Protein AF-A0A380WAQ8-F1 (afdb_monomer)

Secondary structure (DSSP, 8-state):
-HHHHHHHHHHT----HHHHHHT--HHHHHHHHHTTPPTT--GGGBSTTSEEEEESS-GGGS--SSTTSHHHHHHHSGGGEEEEEHHHHHHHTT--SS---PPP--------

Solvent-accessible surface area (backbone atoms only — not comparable to full-atom values): 6995 Å² total; per-residue (Å²): 110,71,69,58,55,49,49,28,65,76,68,69,51,71,90,52,79,65,32,75,61,64,74,54,50,58,69,58,52,49,58,55,35,62,77,54,53,55,95,89,64,49,81,88,42,58,42,93,98,27,32,38,86,38,43,68,60,34,68,88,67,42,52,63,91,48,67,86,34,66,32,36,42,55,49,65,28,70,93,25,49,37,58,34,46,45,71,57,49,63,71,49,60,77,56,71,92,61,94,78,84,54,56,81,86,76,79,76,79,81,84,125

Sequence (112 aa):
MSGGVYKSLKEMKAGRSWEVLVGYNLSELMRHLEKLFLPGMTWDNYGRGGWHIDHKIPKVVFNYTSPEHEDFKRCWALSNLQPLWEQDNISKNAKLAKQFQPTLALEFQTTV

Nearest PDB structures (foldseek):
  7mpz-assembly1_A  TM=5.102E-01  e=7.434E-01  Geobacillus stearothermophilu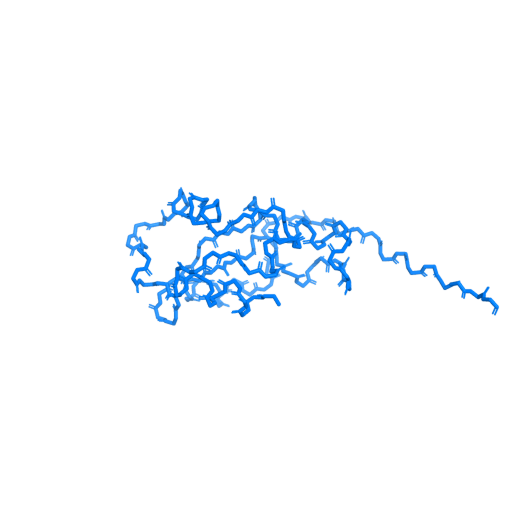s

Radius of gyration: 15.41 Å; Cα contacts (8 Å, |Δi|>4): 121; chains: 1; bounding box: 36×27×46 Å

Foldseek 3Di:
DQVQLLCCLLVVDWDDPVCVLQVHINVVLVVLQVVQDDPPDDSVQEDPQFKYKDFLQHLVQADDDDSVDPSNNVRPPSVRIYIDTPVVRVVCDNDHPDDDDYDDPPPDPPPD

Structure (mmCIF, N/CA/C/O backbone):
data_AF-A0A380WAQ8-F1
#
_entry.id   AF-A0A380WAQ8-F1
#
loop_
_atom_site.group_PDB
_atom_site.id
_atom_site.type_symbol
_atom_site.label_atom_id
_atom_site.label_alt_id
_atom_site.label_comp_id
_atom_site.labe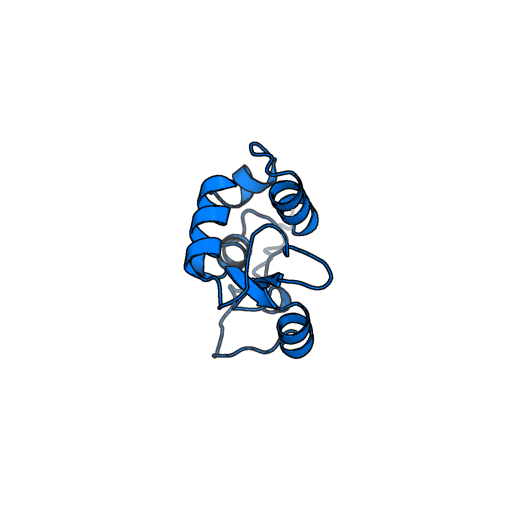l_asym_id
_atom_site.label_entity_id
_atom_site.label_seq_id
_atom_site.pdbx_PDB_ins_code
_atom_site.Cartn_x
_atom_site.Cartn_y
_atom_site.Cartn_z
_atom_site.occupancy
_atom_site.B_iso_or_equiv
_atom_site.auth_seq_id
_atom_site.auth_comp_id
_atom_site.auth_asym_id
_atom_site.auth_atom_id
_atom_site.pdbx_PDB_model_num
ATOM 1 N N . MET A 1 1 ? 8.437 -8.123 -2.041 1.00 75.56 1 MET A N 1
ATOM 2 C CA . MET A 1 1 ? 8.311 -6.688 -1.696 1.00 75.56 1 MET A CA 1
ATOM 3 C C . MET A 1 1 ? 7.326 -6.408 -0.557 1.00 75.56 1 MET A C 1
ATOM 5 O O . MET A 1 1 ? 7.762 -5.834 0.429 1.00 75.56 1 MET A O 1
ATOM 9 N N . SER A 1 2 ? 6.053 -6.834 -0.631 1.00 82.44 2 SER A N 1
ATOM 10 C CA . SER A 1 2 ? 5.019 -6.513 0.381 1.00 82.44 2 SER A CA 1
ATOM 11 C C . SER A 1 2 ? 5.447 -6.767 1.835 1.00 82.44 2 SER A C 1
ATOM 13 O O . SER A 1 2 ? 5.228 -5.913 2.684 1.00 82.44 2 SER A O 1
ATOM 15 N N . GLY A 1 3 ? 6.133 -7.882 2.119 1.00 86.75 3 GLY A N 1
ATOM 16 C CA . GLY A 1 3 ? 6.647 -8.170 3.467 1.00 86.75 3 GLY A CA 1
ATOM 17 C C . GLY A 1 3 ? 7.721 -7.190 3.964 1.00 86.75 3 GLY A C 1
ATOM 18 O O . GLY A 1 3 ? 7.778 -6.895 5.154 1.00 86.75 3 GLY A O 1
ATOM 19 N N . GLY A 1 4 ? 8.541 -6.641 3.061 1.00 86.94 4 GLY A N 1
ATOM 20 C CA . GLY A 1 4 ? 9.555 -5.636 3.393 1.00 86.94 4 GLY A CA 1
ATOM 21 C C . GLY A 1 4 ? 8.929 -4.295 3.774 1.00 86.94 4 GLY A C 1
ATOM 22 O O . GLY A 1 4 ? 9.271 -3.742 4.815 1.00 86.94 4 GLY A O 1
ATOM 23 N N . VAL A 1 5 ? 7.955 -3.831 2.982 1.00 87.56 5 VAL A N 1
ATOM 24 C CA . VAL A 1 5 ? 7.169 -2.619 3.281 1.00 87.56 5 VAL A CA 1
ATOM 25 C C . VAL A 1 5 ? 6.382 -2.802 4.581 1.00 87.56 5 VAL A C 1
ATOM 27 O O . VAL A 1 5 ? 6.412 -1.933 5.449 1.00 87.56 5 VAL A O 1
ATOM 30 N N . TYR A 1 6 ? 5.751 -3.968 4.765 1.00 90.38 6 TYR A N 1
ATOM 31 C CA . TYR A 1 6 ? 5.044 -4.303 6.000 1.00 90.38 6 TYR A CA 1
ATOM 32 C C . TYR A 1 6 ? 5.944 -4.187 7.230 1.00 90.38 6 TYR A C 1
ATOM 34 O O . TYR A 1 6 ? 5.585 -3.506 8.188 1.00 90.38 6 TYR A O 1
ATOM 42 N N . LYS A 1 7 ? 7.137 -4.789 7.185 1.00 89.44 7 LYS A N 1
ATOM 43 C CA . LYS A 1 7 ? 8.103 -4.720 8.284 1.00 89.44 7 LYS A CA 1
ATOM 44 C C . LYS A 1 7 ? 8.587 -3.292 8.539 1.00 89.44 7 LYS A C 1
ATOM 46 O O . LYS A 1 7 ? 8.678 -2.898 9.695 1.00 89.44 7 LYS A O 1
ATOM 51 N N . SER A 1 8 ? 8.865 -2.514 7.490 1.00 88.62 8 SER A N 1
ATOM 52 C CA . SER A 1 8 ? 9.257 -1.103 7.627 1.00 88.62 8 SER A CA 1
ATOM 53 C C . SER A 1 8 ? 8.205 -0.278 8.352 1.00 88.62 8 SER A C 1
ATOM 55 O O . SER A 1 8 ? 8.566 0.484 9.238 1.00 88.62 8 SER A O 1
ATOM 57 N N . LEU A 1 9 ? 6.926 -0.454 8.019 1.00 87.50 9 LEU A N 1
ATOM 58 C CA . LEU A 1 9 ? 5.836 0.269 8.675 1.00 87.50 9 LEU A CA 1
ATOM 59 C C . LEU A 1 9 ? 5.595 -0.228 10.099 1.00 87.50 9 LEU A C 1
ATOM 61 O O . LEU A 1 9 ? 5.389 0.581 10.995 1.00 87.50 9 LEU A O 1
ATOM 65 N N . LYS A 1 10 ? 5.684 -1.543 10.335 1.00 89.44 10 LYS A N 1
ATOM 66 C CA . LYS A 1 10 ? 5.482 -2.108 11.675 1.00 89.44 10 LYS A CA 1
ATOM 67 C C . LYS A 1 10 ? 6.595 -1.729 12.652 1.00 89.44 10 LYS A C 1
ATOM 69 O O . LYS A 1 10 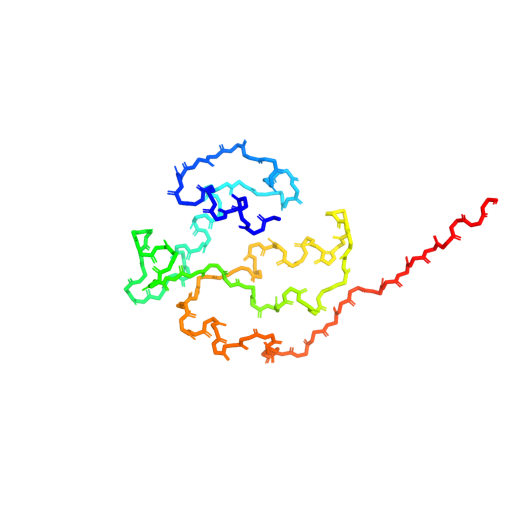? 6.324 -1.533 13.828 1.00 89.44 10 LYS A O 1
ATOM 74 N N . GLU A 1 11 ? 7.836 -1.644 12.175 1.00 90.06 11 GLU A N 1
ATOM 75 C CA . GLU A 1 11 ? 8.998 -1.257 12.987 1.00 90.06 11 GLU A CA 1
ATOM 76 C C . GLU A 1 11 ? 9.325 0.243 12.908 1.00 90.06 11 GLU A C 1
ATOM 78 O O . GLU A 1 11 ? 10.237 0.687 13.598 1.00 90.06 11 GLU A O 1
ATOM 83 N N . MET A 1 12 ? 8.644 1.001 12.041 1.00 84.94 12 MET A N 1
ATOM 84 C CA . MET A 1 12 ? 8.946 2.402 11.709 1.00 84.94 12 MET A CA 1
ATOM 85 C C . MET A 1 12 ? 10.423 2.645 11.330 1.00 84.94 12 MET A C 1
ATOM 87 O O . MET A 1 12 ? 11.036 3.634 11.727 1.00 84.94 12 MET A O 1
ATOM 91 N N . LYS A 1 13 ? 11.021 1.729 10.553 1.00 80.31 13 LYS A N 1
ATOM 92 C CA . LYS A 1 13 ? 12.441 1.793 10.146 1.00 80.31 13 LYS A CA 1
ATOM 93 C C . LYS A 1 13 ? 12.617 2.164 8.675 1.00 80.31 13 LYS A C 1
ATOM 95 O O . LYS A 1 13 ? 12.271 1.367 7.793 1.00 80.31 13 LYS A O 1
ATOM 100 N N . ALA A 1 14 ? 13.222 3.328 8.445 1.00 75.25 14 ALA A N 1
ATOM 101 C CA . ALA A 1 14 ? 13.648 3.820 7.133 1.00 75.25 14 ALA A CA 1
ATOM 102 C C . ALA A 1 14 ? 14.939 3.133 6.633 1.00 75.25 14 ALA A C 1
ATOM 104 O O . ALA A 1 14 ? 15.643 2.482 7.412 1.00 75.25 14 ALA A O 1
ATOM 105 N N . GLY A 1 15 ? 15.255 3.279 5.341 1.00 67.88 15 GLY A N 1
ATOM 106 C CA . GLY A 1 15 ? 16.536 2.856 4.758 1.00 67.88 15 GLY A CA 1
ATOM 107 C C . GLY A 1 15 ? 16.578 1.394 4.307 1.00 67.88 15 GLY A C 1
ATOM 108 O O . GLY A 1 15 ? 17.588 0.708 4.473 1.00 67.88 15 GLY A O 1
ATOM 109 N N . ARG A 1 16 ? 15.468 0.867 3.776 1.00 77.19 16 ARG A N 1
ATOM 110 C CA . ARG A 1 16 ? 15.395 -0.507 3.244 1.00 77.19 16 ARG A CA 1
ATOM 111 C C . ARG A 1 16 ? 15.578 -0.535 1.728 1.00 77.19 16 ARG A C 1
ATOM 113 O O . ARG A 1 16 ? 15.207 0.396 1.029 1.00 77.19 16 ARG A O 1
ATOM 120 N N . SER A 1 17 ? 16.031 -1.679 1.209 1.00 85.94 17 SER A N 1
ATOM 121 C CA . SER A 1 17 ? 16.253 -1.893 -0.230 1.00 85.94 17 SER A CA 1
ATOM 122 C C . SER A 1 17 ? 15.023 -1.657 -1.112 1.00 85.94 17 SER A C 1
ATOM 124 O O . SER A 1 17 ? 15.181 -1.379 -2.294 1.00 85.94 17 SER A O 1
ATOM 126 N N . TRP A 1 18 ? 13.803 -1.744 -0.569 1.00 91.69 18 TRP A N 1
ATOM 127 C CA . TRP A 1 18 ? 12.591 -1.500 -1.351 1.00 91.69 18 TRP A CA 1
ATOM 128 C C . TRP A 1 18 ? 12.419 -0.026 -1.735 1.00 91.69 18 TRP A C 1
ATOM 130 O O . TRP A 1 18 ? 11.861 0.230 -2.796 1.00 91.69 18 TRP A O 1
ATOM 140 N N . GLU A 1 19 ? 12.916 0.918 -0.927 1.00 93.38 19 GLU A N 1
ATOM 141 C CA . GLU A 1 19 ? 12.804 2.364 -1.189 1.00 93.38 19 GLU A CA 1
ATOM 142 C C . GLU A 1 19 ? 13.488 2.721 -2.518 1.00 93.38 19 GLU A C 1
ATOM 144 O O . GLU A 1 19 ? 12.944 3.463 -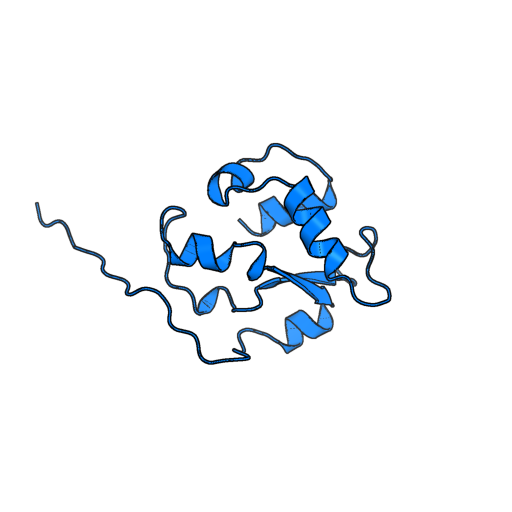3.333 1.00 93.38 19 GLU A O 1
ATOM 149 N N . VAL A 1 20 ? 14.631 2.078 -2.790 1.00 92.06 20 VAL A N 1
ATOM 150 C CA . VAL A 1 20 ? 15.381 2.209 -4.050 1.00 92.06 20 VAL A CA 1
ATOM 151 C C . VAL A 1 20 ? 14.566 1.728 -5.254 1.00 92.06 20 VAL A C 1
ATOM 153 O O . VAL A 1 20 ? 14.658 2.314 -6.327 1.00 92.06 20 VAL A O 1
ATOM 156 N N . LEU A 1 21 ? 13.745 0.686 -5.090 1.00 92.62 21 LEU A N 1
ATOM 157 C CA . LEU A 1 21 ? 12.973 0.102 -6.193 1.00 92.62 21 LEU A CA 1
ATOM 158 C C . LEU A 1 21 ? 11.783 0.970 -6.611 1.00 92.62 21 LEU A C 1
ATOM 160 O O . LEU A 1 21 ? 11.369 0.928 -7.766 1.00 92.62 21 LEU A O 1
ATOM 164 N N . VAL A 1 22 ? 11.199 1.712 -5.669 1.00 93.25 22 VAL A N 1
ATOM 165 C CA . VAL A 1 22 ? 9.941 2.449 -5.884 1.00 93.25 22 VAL A CA 1
ATOM 166 C C . VAL A 1 22 ? 10.129 3.964 -5.958 1.00 93.25 22 VAL A C 1
ATOM 168 O O . VAL A 1 22 ? 9.220 4.666 -6.395 1.00 93.25 22 VAL A O 1
ATOM 171 N N . GLY A 1 23 ? 11.304 4.471 -5.572 1.00 93.69 23 GLY A N 1
ATOM 172 C CA . GLY A 1 23 ? 11.661 5.884 -5.702 1.00 93.69 23 GLY A CA 1
ATOM 173 C C . GLY A 1 23 ? 11.028 6.804 -4.657 1.00 93.69 23 GLY A C 1
ATOM 174 O O . GLY A 1 23 ? 10.984 8.011 -4.872 1.00 93.69 23 GLY A O 1
ATOM 175 N N . TYR A 1 24 ? 10.541 6.253 -3.543 1.00 95.62 24 TYR A N 1
ATOM 176 C CA . TYR A 1 24 ? 10.076 7.008 -2.379 1.00 95.62 24 TYR A CA 1
ATOM 177 C C . TYR A 1 24 ? 10.515 6.314 -1.085 1.00 95.62 24 TYR A C 1
ATOM 179 O O . TYR A 1 24 ? 10.749 5.102 -1.057 1.00 95.62 24 TYR A O 1
ATOM 187 N N . ASN A 1 25 ? 10.622 7.079 -0.003 1.00 95.25 25 ASN A N 1
ATOM 188 C CA . ASN A 1 25 ? 11.036 6.580 1.309 1.00 95.25 25 ASN A 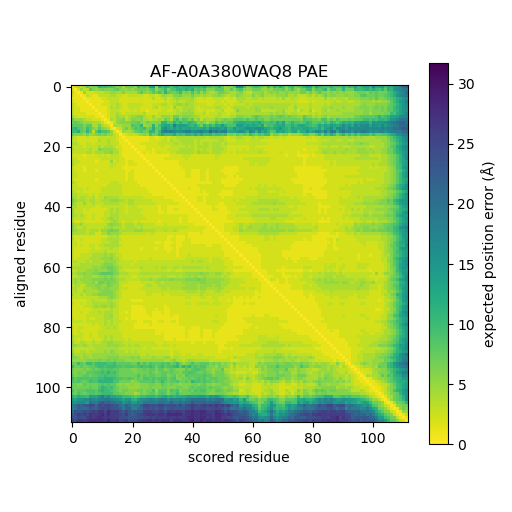CA 1
ATOM 189 C C . ASN A 1 25 ? 9.845 6.250 2.227 1.00 95.25 25 ASN A C 1
ATOM 191 O O . ASN A 1 25 ? 8.684 6.548 1.930 1.00 95.25 25 ASN A O 1
ATOM 195 N N . LEU A 1 26 ? 10.135 5.636 3.379 1.00 94.56 26 LEU A N 1
ATOM 196 C CA . LEU A 1 26 ? 9.119 5.293 4.375 1.00 94.56 26 LEU A CA 1
ATOM 197 C C . LEU A 1 26 ? 8.263 6.495 4.814 1.00 94.56 26 LEU A C 1
ATOM 199 O O . LEU A 1 26 ? 7.045 6.370 4.902 1.00 94.56 26 LEU A O 1
ATOM 203 N N . SER A 1 27 ? 8.871 7.655 5.061 1.00 95.81 27 SER A N 1
ATOM 204 C CA . SER A 1 27 ? 8.162 8.849 5.541 1.00 95.81 27 SER A CA 1
ATOM 205 C C . SER A 1 27 ? 7.174 9.393 4.506 1.00 95.81 27 SER A C 1
ATOM 207 O O . SER A 1 27 ? 6.084 9.841 4.860 1.00 95.81 27 SER A O 1
ATOM 209 N N . GLU A 1 28 ? 7.527 9.342 3.221 1.00 97.44 28 GLU A N 1
ATOM 210 C CA . GLU A 1 28 ? 6.636 9.723 2.119 1.00 97.44 28 GLU A CA 1
ATOM 211 C C . GLU A 1 28 ? 5.447 8.769 2.005 1.00 97.44 28 GLU A C 1
ATOM 213 O O . GLU A 1 28 ? 4.308 9.224 1.876 1.00 97.44 28 GLU A O 1
ATOM 218 N N . LEU A 1 29 ? 5.693 7.460 2.133 1.00 97.19 29 LEU A N 1
ATOM 219 C CA . LEU A 1 29 ? 4.639 6.448 2.168 1.00 97.19 29 LEU A CA 1
ATOM 220 C C . LEU A 1 29 ? 3.691 6.658 3.351 1.00 97.19 29 LEU A C 1
ATOM 222 O O . LEU A 1 29 ? 2.476 6.647 3.166 1.00 97.19 29 LEU A O 1
ATOM 226 N N . MET A 1 30 ? 4.233 6.869 4.552 1.00 97.25 30 MET A N 1
ATOM 227 C CA . MET A 1 30 ? 3.435 7.102 5.756 1.00 97.25 30 MET A CA 1
ATOM 228 C C . MET A 1 30 ? 2.548 8.335 5.596 1.00 97.25 30 MET A C 1
ATOM 230 O O . MET A 1 30 ? 1.332 8.239 5.740 1.00 97.25 30 MET A O 1
ATOM 234 N N . ARG A 1 31 ? 3.132 9.464 5.178 1.00 98.31 31 ARG A N 1
ATOM 235 C CA . ARG A 1 31 ? 2.394 10.709 4.930 1.00 98.31 31 ARG A CA 1
ATOM 236 C C . ARG A 1 31 ? 1.304 10.535 3.874 1.00 98.31 31 ARG A C 1
ATOM 238 O O . ARG A 1 31 ? 0.247 11.153 3.970 1.00 98.31 31 ARG A O 1
ATOM 245 N N . HIS A 1 32 ? 1.566 9.756 2.827 1.00 98.31 32 HIS A N 1
ATOM 246 C CA . HIS A 1 32 ? 0.576 9.467 1.792 1.00 98.31 32 HIS A CA 1
ATOM 247 C C . HIS A 1 32 ? -0.594 8.639 2.338 1.00 98.31 32 HIS A C 1
ATOM 249 O O . HIS A 1 32 ? -1.745 8.985 2.087 1.00 98.31 32 HIS A O 1
ATOM 255 N N . LEU A 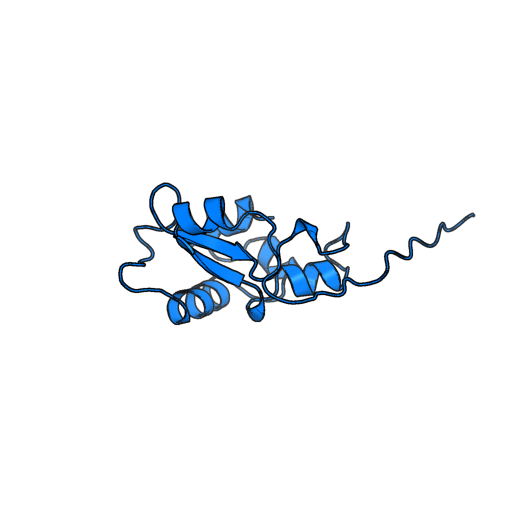1 33 ? -0.314 7.582 3.105 1.00 98.31 33 LEU A N 1
ATOM 256 C CA . LEU A 1 33 ? -1.343 6.707 3.674 1.00 98.31 33 LEU A CA 1
ATOM 257 C C . LEU A 1 33 ? -2.180 7.416 4.744 1.00 98.31 33 LEU A C 1
ATOM 259 O O . LEU A 1 33 ? -3.401 7.302 4.709 1.00 98.31 33 LEU A O 1
ATOM 263 N N . GLU A 1 34 ? -1.553 8.197 5.628 1.00 97.81 34 GLU A N 1
ATOM 264 C CA . GLU A 1 34 ? -2.244 8.987 6.660 1.00 97.81 34 GLU A CA 1
ATOM 265 C C . GLU A 1 34 ? -3.289 9.930 6.064 1.00 97.81 34 GLU A C 1
ATOM 267 O O . GLU A 1 34 ? -4.395 10.046 6.583 1.00 97.81 34 GLU A O 1
ATOM 272 N N . LYS A 1 35 ? -2.973 10.572 4.931 1.00 98.25 35 LYS A N 1
ATOM 273 C CA . LYS A 1 35 ? -3.916 11.449 4.216 1.00 98.25 35 LYS A CA 1
ATOM 274 C C . LYS A 1 35 ? -5.156 10.719 3.698 1.00 98.25 35 LYS A C 1
ATOM 276 O O . LYS A 1 35 ? -6.134 11.371 3.348 1.00 98.25 35 LYS A O 1
ATOM 281 N N . LEU A 1 36 ? -5.092 9.395 3.592 1.00 98.31 36 LEU A N 1
ATOM 282 C CA . LEU A 1 36 ? -6.164 8.536 3.098 1.00 98.31 36 LEU A CA 1
ATOM 283 C C . LEU A 1 36 ? -6.842 7.741 4.223 1.00 98.31 36 LEU A C 1
ATOM 285 O O . LEU A 1 36 ? -7.705 6.916 3.927 1.00 98.31 36 LEU A O 1
ATOM 289 N N . PHE A 1 37 ? -6.460 7.946 5.489 1.00 98.38 37 PHE A N 1
ATOM 290 C CA . PHE A 1 37 ? -7.066 7.237 6.612 1.00 98.38 37 PHE A CA 1
ATOM 291 C C . PHE A 1 37 ? -8.565 7.513 6.707 1.00 98.38 37 PHE A C 1
ATOM 293 O O . PHE A 1 37 ? -9.033 8.651 6.659 1.00 98.38 37 PHE A O 1
ATOM 300 N N . LEU A 1 38 ? -9.316 6.427 6.866 1.00 97.44 38 LEU A N 1
ATOM 301 C CA . LEU A 1 38 ? -10.731 6.462 7.200 1.00 97.44 38 LEU A CA 1
ATOM 302 C C . LEU A 1 38 ? -10.905 6.636 8.716 1.00 97.44 38 LEU A C 1
ATOM 304 O O . LEU A 1 38 ? -9.974 6.350 9.478 1.00 97.44 38 LEU A O 1
ATOM 308 N N . PRO A 1 39 ? -12.092 7.067 9.185 1.00 97.88 39 PRO A N 1
ATOM 309 C CA . PRO A 1 39 ? -12.369 7.171 10.612 1.00 97.88 39 PRO A CA 1
ATOM 310 C C . PRO A 1 39 ? -11.999 5.885 11.365 1.00 97.88 39 PRO A C 1
ATOM 312 O O . PRO A 1 39 ? -12.424 4.793 10.993 1.00 97.88 39 PRO A O 1
ATOM 315 N N . GLY A 1 40 ? -11.190 6.028 12.416 1.00 97.19 40 GLY A N 1
ATOM 316 C CA . GLY A 1 40 ? -10.715 4.920 13.249 1.00 97.19 40 GLY A CA 1
ATOM 317 C C . GLY A 1 40 ? -9.389 4.286 12.814 1.00 97.19 40 GLY A C 1
ATOM 318 O O . GLY A 1 40 ? -8.831 3.506 13.584 1.00 97.19 40 GLY A O 1
ATOM 319 N N . MET A 1 41 ? -8.845 4.607 11.636 1.00 98.25 41 MET A N 1
ATOM 320 C CA . MET A 1 41 ? -7.509 4.141 11.242 1.00 98.25 41 MET A CA 1
ATOM 321 C C . MET A 1 41 ? -6.422 4.914 11.992 1.00 98.25 41 MET A C 1
ATOM 323 O O . MET A 1 41 ? -6.417 6.145 12.014 1.00 98.25 41 MET A O 1
ATOM 327 N N . THR A 1 42 ? -5.480 4.186 12.584 1.00 97.69 42 THR A N 1
ATOM 328 C CA . THR A 1 42 ? -4.286 4.730 13.240 1.00 97.69 42 THR A CA 1
ATOM 329 C C . THR A 1 42 ? -3.089 3.835 12.935 1.00 97.69 42 THR A C 1
ATOM 331 O O . THR A 1 42 ? -3.235 2.692 12.514 1.00 97.69 42 THR A O 1
ATOM 334 N N . TRP A 1 43 ? -1.865 4.299 13.164 1.00 96.94 43 TRP A N 1
ATOM 335 C CA . TRP A 1 43 ? -0.702 3.419 12.995 1.00 96.94 43 TRP A CA 1
ATOM 336 C C . TRP A 1 43 ? -0.686 2.233 13.966 1.00 96.94 43 TRP A C 1
ATOM 338 O O . TRP A 1 43 ? -0.146 1.178 13.630 1.00 96.94 43 TRP A O 1
ATOM 348 N N . ASP A 1 44 ? -1.332 2.367 15.126 1.00 96.75 44 ASP A N 1
ATOM 349 C CA . ASP A 1 44 ? -1.401 1.311 16.141 1.00 96.75 44 ASP A CA 1
ATOM 350 C C . ASP A 1 44 ? -2.201 0.098 15.659 1.00 96.75 44 ASP A C 1
ATOM 352 O O . ASP A 1 44 ? -1.856 -1.044 15.973 1.00 96.75 44 ASP A O 1
ATOM 356 N N . ASN A 1 45 ? -3.231 0.331 14.836 1.00 96.94 45 ASN A N 1
ATOM 357 C CA . ASN A 1 45 ? -4.040 -0.723 14.227 1.00 96.94 45 ASN A CA 1
ATOM 358 C C . ASN A 1 45 ? -3.607 -1.066 12.791 1.00 96.94 45 ASN A C 1
ATOM 360 O O . ASN A 1 45 ? -4.393 -1.585 12.004 1.00 96.94 45 ASN A O 1
ATOM 364 N N . TYR A 1 46 ? -2.332 -0.852 12.453 1.00 96.81 46 TYR A N 1
ATOM 365 C CA . TYR A 1 46 ? -1.745 -1.395 11.230 1.00 96.81 46 TYR A CA 1
ATOM 366 C C . TYR A 1 46 ? -1.419 -2.897 11.363 1.00 96.81 46 TYR A C 1
ATOM 368 O O . TYR A 1 46 ? -0.636 -3.322 12.232 1.00 96.81 46 TYR A O 1
ATOM 376 N N . GLY A 1 47 ? -1.963 -3.698 10.442 1.00 93.75 47 GLY A N 1
ATOM 377 C CA . GLY A 1 47 ? -1.776 -5.149 10.364 1.00 93.75 47 GLY A CA 1
ATOM 378 C C . GLY A 1 47 ? -3.034 -5.943 10.726 1.00 93.75 47 GLY A C 1
ATOM 379 O O . GLY A 1 47 ? -4.151 -5.443 10.621 1.00 93.75 47 GLY A O 1
ATOM 380 N N . ARG A 1 48 ? -2.833 -7.200 11.146 1.00 93.50 48 ARG A N 1
ATOM 381 C CA . ARG A 1 48 ? -3.908 -8.155 11.471 1.00 93.50 48 ARG A CA 1
ATOM 382 C C . ARG A 1 48 ? -4.950 -7.530 12.406 1.00 93.50 48 ARG A C 1
ATOM 384 O O . ARG A 1 48 ? -4.589 -7.018 13.463 1.00 93.50 48 ARG A O 1
ATOM 391 N N . GLY A 1 49 ? -6.226 -7.654 12.055 1.00 94.50 49 GLY A N 1
ATOM 392 C CA . GLY A 1 49 ? -7.356 -7.128 12.819 1.00 94.50 49 GLY A CA 1
ATOM 393 C C . GLY A 1 49 ? -7.592 -5.623 12.663 1.00 94.50 49 GLY A C 1
ATOM 394 O O . GLY A 1 49 ? -8.508 -5.102 13.291 1.00 94.50 49 GLY A O 1
ATOM 395 N N . GLY A 1 50 ? -6.794 -4.924 11.854 1.00 97.25 50 GLY A N 1
ATOM 396 C CA . GLY A 1 50 ? -6.946 -3.498 11.589 1.00 97.25 50 GLY A CA 1
ATOM 397 C C . GLY A 1 50 ? -6.892 -3.195 10.096 1.00 97.25 50 GLY A C 1
ATOM 398 O O . GLY A 1 50 ? -7.608 -3.825 9.315 1.00 97.25 50 GLY A O 1
ATOM 399 N N . TRP A 1 51 ? -6.104 -2.207 9.676 1.00 97.88 51 TRP A N 1
ATOM 400 C CA . TRP A 1 51 ? -5.979 -1.854 8.257 1.00 97.88 51 TRP A CA 1
ATOM 401 C C . TRP A 1 51 ? -4.670 -2.359 7.647 1.00 97.88 51 TRP A C 1
ATOM 403 O O . TRP A 1 51 ? -3.641 -2.510 8.311 1.00 97.88 51 TRP A O 1
ATOM 413 N N . HIS A 1 52 ? -4.721 -2.610 6.343 1.00 96.75 52 HIS A N 1
ATOM 414 C CA . HIS A 1 52 ? -3.620 -3.063 5.505 1.00 96.75 52 HIS A CA 1
ATOM 415 C C . HIS A 1 52 ? -3.360 -2.068 4.370 1.00 96.75 52 HIS A C 1
ATOM 417 O O . HIS A 1 52 ? -4.231 -1.282 3.999 1.00 96.75 52 HIS A O 1
ATOM 423 N N . ILE A 1 53 ? -2.165 -2.136 3.777 1.00 96.69 53 ILE A N 1
ATOM 424 C CA . ILE A 1 53 ? -1.927 -1.479 2.490 1.00 96.69 53 ILE A CA 1
ATOM 425 C C . ILE A 1 53 ? -2.597 -2.300 1.393 1.00 96.69 53 ILE A C 1
ATOM 427 O O . ILE A 1 53 ? -2.255 -3.463 1.167 1.00 96.69 53 ILE A O 1
ATOM 431 N N . ASP A 1 54 ? -3.494 -1.651 0.673 1.00 96.44 54 ASP A N 1
ATOM 432 C CA . ASP A 1 54 ? -4.165 -2.154 -0.511 1.00 96.44 54 ASP A CA 1
ATOM 433 C C . ASP A 1 54 ? -3.604 -1.486 -1.775 1.00 96.44 54 ASP A C 1
ATOM 435 O O . ASP A 1 54 ? -3.131 -0.346 -1.757 1.00 96.44 54 ASP A O 1
ATOM 439 N N . HIS A 1 55 ? -3.667 -2.221 -2.885 1.00 95.94 55 HIS A N 1
ATOM 440 C CA . HIS A 1 55 ? -3.389 -1.689 -4.214 1.00 95.94 55 HIS A CA 1
ATOM 441 C C . HIS A 1 55 ? -4.729 -1.391 -4.889 1.00 95.94 55 HIS A C 1
ATOM 443 O O . HIS A 1 55 ? -5.479 -2.318 -5.205 1.00 95.94 55 HIS A O 1
ATOM 449 N N . LYS A 1 56 ? -5.042 -0.111 -5.128 1.00 96.06 56 LYS A N 1
ATOM 450 C CA . LYS A 1 56 ? -6.290 0.346 -5.771 1.00 96.06 56 LYS A CA 1
ATOM 451 C C . LYS A 1 56 ? -6.578 -0.459 -7.028 1.00 96.06 56 LYS A C 1
ATOM 453 O O . LYS A 1 56 ? -7.648 -1.054 -7.142 1.00 96.06 56 LYS A O 1
ATOM 458 N N . ILE A 1 57 ? -5.586 -0.529 -7.908 1.00 96.06 57 ILE A N 1
ATOM 459 C CA . ILE A 1 57 ? -5.513 -1.463 -9.020 1.00 96.06 57 ILE A CA 1
ATOM 460 C C . ILE A 1 57 ? -4.776 -2.708 -8.502 1.00 96.06 57 ILE A C 1
ATOM 462 O O . ILE A 1 57 ? -3.632 -2.581 -8.057 1.00 96.06 57 ILE A O 1
ATOM 466 N N . PRO A 1 58 ? -5.398 -3.899 -8.514 1.00 95.06 58 PRO A N 1
ATOM 467 C CA . PRO A 1 58 ? -4.801 -5.107 -7.957 1.00 95.06 58 PRO A CA 1
ATOM 468 C C . PRO A 1 58 ? -3.485 -5.485 -8.636 1.00 95.06 58 PRO A C 1
ATOM 470 O O . PRO A 1 58 ? -3.373 -5.455 -9.856 1.00 95.06 58 PRO A O 1
ATOM 473 N N . LYS A 1 59 ? -2.507 -5.952 -7.855 1.00 93.94 59 LYS A N 1
ATOM 474 C CA . LYS A 1 59 ? -1.197 -6.384 -8.378 1.00 93.94 59 LYS A CA 1
ATOM 475 C C . LYS A 1 59 ? -1.300 -7.383 -9.534 1.00 93.94 59 LYS A C 1
ATOM 477 O O . LYS A 1 59 ? -0.505 -7.324 -10.458 1.00 93.94 59 LYS A O 1
ATOM 482 N N . VAL A 1 60 ? -2.274 -8.292 -9.463 1.00 92.50 60 VAL A N 1
ATOM 483 C CA . VAL A 1 60 ? -2.458 -9.387 -10.428 1.00 92.50 60 VAL A CA 1
ATOM 484 C C . VAL A 1 60 ? -2.860 -8.926 -11.829 1.00 92.50 60 VAL A C 1
ATOM 486 O O . VAL A 1 60 ? -2.804 -9.730 -12.750 1.00 92.50 60 VAL A O 1
ATOM 489 N N . VAL A 1 61 ? -3.280 -7.668 -12.001 1.00 93.62 61 VAL A N 1
ATOM 490 C CA . VAL A 1 61 ? -3.633 -7.131 -13.325 1.00 93.62 61 VAL A CA 1
ATOM 491 C C . VAL A 1 61 ? -2.473 -6.408 -14.006 1.00 93.62 61 VAL A C 1
ATOM 493 O O . VAL A 1 61 ? -2.591 -6.053 -15.174 1.00 93.62 61 VAL A O 1
ATOM 496 N N . PHE A 1 62 ? -1.380 -6.160 -13.283 1.00 94.19 62 PHE A N 1
ATOM 497 C CA . PHE A 1 62 ? -0.161 -5.580 -13.833 1.00 94.19 62 PHE A CA 1
ATOM 498 C C . PHE A 1 62 ? 0.743 -6.672 -14.386 1.00 94.19 62 PHE A C 1
ATOM 500 O O . PHE A 1 62 ? 0.755 -7.802 -13.897 1.00 94.19 62 PHE A O 1
ATOM 507 N N . ASN A 1 63 ? 1.548 -6.302 -15.370 1.00 93.56 63 ASN A N 1
ATOM 508 C CA . ASN A 1 63 ? 2.397 -7.221 -16.093 1.00 93.56 63 ASN A CA 1
ATOM 509 C C . ASN A 1 63 ?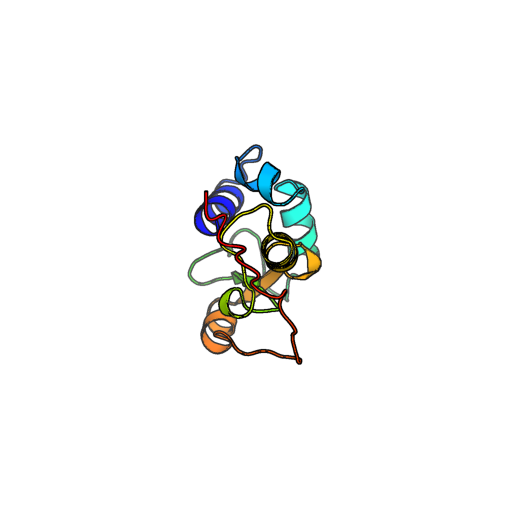 3.875 -6.880 -15.894 1.00 93.56 63 ASN A C 1
ATOM 511 O O . ASN A 1 63 ? 4.450 -6.042 -16.591 1.00 93.56 63 ASN A O 1
ATOM 515 N N . TYR A 1 64 ? 4.498 -7.512 -14.903 1.00 92.69 64 TYR A N 1
ATOM 516 C CA . TYR A 1 64 ? 5.913 -7.314 -14.627 1.00 92.69 64 TYR A CA 1
ATOM 517 C C . TYR A 1 64 ? 6.562 -8.540 -13.984 1.00 92.69 64 TYR A C 1
ATOM 519 O O . TYR A 1 64 ? 5.953 -9.243 -13.178 1.00 92.69 64 TYR A O 1
ATOM 527 N N . THR A 1 65 ? 7.843 -8.731 -14.285 1.00 90.88 65 THR A N 1
ATOM 528 C CA . THR A 1 65 ? 8.717 -9.733 -13.654 1.00 90.88 65 THR A CA 1
ATOM 529 C C . THR A 1 65 ? 9.928 -9.090 -12.977 1.00 90.88 65 THR A C 1
ATOM 531 O O . THR A 1 65 ? 10.515 -9.705 -12.089 1.00 90.88 65 THR A O 1
ATOM 534 N N . SER A 1 66 ? 10.242 -7.830 -13.312 1.00 89.19 66 SER A N 1
ATOM 535 C CA . SER A 1 66 ? 11.381 -7.081 -12.774 1.00 89.19 66 SER A CA 1
ATOM 536 C C . SER A 1 66 ? 10.988 -5.687 -12.248 1.00 89.19 66 SER A C 1
ATOM 538 O O . SER A 1 66 ? 10.042 -5.091 -12.776 1.00 89.19 66 SER A O 1
ATOM 540 N N . PRO A 1 67 ? 11.687 -5.134 -11.232 1.00 89.56 67 PRO A N 1
ATOM 541 C CA . PRO A 1 67 ? 11.451 -3.779 -10.714 1.00 89.56 67 PRO A CA 1
ATOM 542 C C . PRO A 1 67 ? 11.596 -2.642 -11.734 1.00 89.56 67 PRO A C 1
ATOM 544 O O . PRO A 1 67 ? 11.048 -1.554 -11.558 1.00 89.56 67 PRO A O 1
ATOM 547 N N . GLU A 1 68 ? 12.332 -2.881 -12.813 1.00 89.69 68 GLU A N 1
ATOM 548 C CA . GLU A 1 68 ? 12.601 -1.905 -13.865 1.00 89.69 68 GLU A CA 1
ATOM 549 C C . GLU A 1 68 ? 11.381 -1.690 -14.770 1.00 89.69 68 GLU A C 1
ATOM 551 O O . GLU A 1 68 ? 11.273 -0.636 -15.402 1.00 89.69 68 GLU A O 1
ATOM 556 N N . HIS A 1 69 ? 10.449 -2.653 -14.801 1.00 93.00 69 HIS A N 1
ATOM 557 C CA . HIS A 1 69 ? 9.259 -2.606 -15.645 1.00 93.00 69 HIS A CA 1
ATOM 558 C C . HIS A 1 69 ? 8.330 -1.458 -15.231 1.00 93.00 69 HIS A C 1
ATOM 560 O O . HIS A 1 69 ? 8.117 -1.182 -14.048 1.00 93.00 69 HIS A O 1
ATOM 566 N N . GLU A 1 70 ? 7.709 -0.810 -16.213 1.00 93.00 70 GLU A N 1
ATOM 567 C CA . GLU A 1 70 ? 6.790 0.301 -15.961 1.00 93.00 70 GLU A CA 1
ATOM 568 C C . GLU A 1 70 ? 5.585 -0.133 -15.116 1.00 93.00 70 GLU A C 1
ATOM 570 O O . GLU A 1 70 ? 5.221 0.543 -14.154 1.00 93.00 70 GLU A O 1
ATOM 575 N N . ASP A 1 71 ? 5.014 -1.302 -15.402 1.00 95.06 71 ASP A N 1
ATOM 576 C CA . ASP A 1 71 ? 3.893 -1.850 -14.642 1.00 95.06 71 ASP A CA 1
ATOM 577 C C . ASP A 1 71 ? 4.242 -2.149 -13.180 1.00 95.06 71 ASP A C 1
ATOM 579 O O . ASP A 1 71 ? 3.382 -2.004 -12.312 1.00 95.06 71 ASP A O 1
ATOM 583 N N . PHE A 1 72 ? 5.502 -2.471 -12.866 1.00 95.56 72 PHE A N 1
ATOM 584 C CA . PHE A 1 72 ? 5.952 -2.561 -11.477 1.00 95.56 72 PHE A CA 1
ATOM 585 C C . PHE A 1 72 ? 5.889 -1.188 -10.804 1.00 95.56 72 PHE A C 1
ATOM 587 O O . PHE A 1 72 ? 5.301 -1.048 -9.730 1.00 95.56 72 PHE A O 1
ATOM 594 N N . LYS A 1 73 ? 6.438 -0.157 -11.454 1.00 95.00 73 LYS A N 1
ATOM 595 C CA . LYS A 1 73 ? 6.444 1.215 -10.925 1.00 95.00 73 LYS A CA 1
ATOM 596 C C . LYS A 1 73 ? 5.023 1.745 -10.745 1.00 95.00 73 LYS A C 1
ATOM 598 O O . LYS A 1 73 ? 4.722 2.321 -9.707 1.00 95.00 73 LYS A O 1
ATOM 603 N N . ARG A 1 74 ? 4.122 1.493 -11.701 1.00 96.50 74 ARG A N 1
ATOM 604 C CA . ARG A 1 74 ? 2.695 1.860 -11.618 1.00 96.50 74 ARG A CA 1
ATOM 605 C C . ARG A 1 74 ? 1.978 1.109 -10.498 1.00 96.50 74 ARG A C 1
ATOM 607 O O . ARG A 1 74 ? 1.217 1.716 -9.748 1.00 96.50 74 ARG A O 1
ATOM 614 N N . CYS A 1 75 ? 2.239 -0.191 -10.368 1.00 96.81 75 CYS A N 1
ATOM 615 C CA . CYS A 1 75 ? 1.669 -1.027 -9.319 1.00 96.81 75 CYS A CA 1
ATOM 616 C C . CYS A 1 75 ? 2.035 -0.501 -7.925 1.00 96.81 75 CYS A C 1
ATOM 618 O O . CYS A 1 75 ? 1.171 -0.434 -7.053 1.00 96.81 75 CYS A O 1
ATOM 620 N N . TRP A 1 76 ? 3.291 -0.102 -7.730 1.00 97.19 76 TRP A N 1
ATOM 621 C CA . TRP A 1 76 ? 3.826 0.325 -6.436 1.00 97.19 76 TRP A CA 1
ATOM 622 C C . TRP A 1 76 ? 3.860 1.838 -6.225 1.00 97.19 76 TRP A C 1
ATOM 624 O O . TRP A 1 76 ? 4.288 2.290 -5.170 1.00 97.19 76 TRP A O 1
ATOM 634 N N . ALA A 1 77 ? 3.382 2.630 -7.182 1.00 97.50 77 ALA A N 1
ATOM 635 C CA . ALA A 1 77 ? 3.288 4.074 -7.033 1.00 97.50 77 ALA A CA 1
ATOM 636 C C . ALA A 1 77 ? 2.367 4.444 -5.864 1.00 97.50 77 ALA A C 1
ATOM 638 O O . ALA A 1 77 ? 1.301 3.849 -5.693 1.00 97.50 77 ALA A O 1
ATOM 639 N N . LEU A 1 78 ? 2.718 5.504 -5.125 1.00 98.19 78 LEU A N 1
ATOM 640 C CA . LEU A 1 78 ? 1.886 6.028 -4.035 1.00 98.19 78 LEU A CA 1
ATOM 641 C C . LEU A 1 78 ? 0.435 6.253 -4.487 1.00 98.19 78 LEU A C 1
ATOM 643 O O . LEU A 1 78 ? -0.499 5.866 -3.796 1.00 98.19 78 LEU A O 1
ATOM 647 N N . SER A 1 79 ? 0.218 6.772 -5.697 1.00 97.31 79 SER A N 1
ATOM 648 C CA . SER A 1 79 ? -1.126 6.983 -6.254 1.00 97.31 79 SER A CA 1
ATOM 649 C C . SER A 1 79 ? -1.987 5.712 -6.313 1.00 97.31 79 SER A C 1
ATOM 651 O O . SER A 1 79 ? -3.211 5.817 -6.163 1.00 97.31 79 SER A O 1
ATOM 653 N N . ASN A 1 80 ? -1.370 4.535 -6.471 1.00 97.81 80 ASN A N 1
ATOM 654 C CA . ASN A 1 80 ? -2.028 3.231 -6.487 1.00 97.81 80 ASN A CA 1
ATOM 655 C C . ASN A 1 80 ? -2.128 2.575 -5.099 1.00 97.81 80 ASN A C 1
ATOM 657 O O . ASN A 1 80 ? -2.872 1.611 -4.945 1.00 97.81 80 ASN A O 1
ATOM 661 N N . LEU A 1 81 ? -1.434 3.085 -4.081 1.00 97.88 81 LEU A N 1
ATOM 662 C CA . LEU A 1 81 ? -1.506 2.564 -2.717 1.00 97.88 81 LEU A CA 1
ATOM 663 C C . LEU A 1 81 ? -2.559 3.310 -1.891 1.00 97.88 81 LEU A C 1
ATOM 665 O O . LEU A 1 81 ? -2.736 4.528 -2.014 1.00 97.88 81 LEU A O 1
ATOM 669 N N . GLN A 1 82 ? -3.261 2.570 -1.034 1.00 97.75 82 GLN A N 1
ATOM 670 C CA . GLN A 1 82 ? -4.207 3.121 -0.067 1.00 97.75 82 GLN A CA 1
ATOM 671 C C . GLN A 1 82 ? -4.278 2.272 1.208 1.00 97.75 82 GLN A C 1
ATOM 673 O O . GLN A 1 82 ? -3.993 1.075 1.157 1.00 97.75 82 GLN A O 1
ATOM 678 N N . PRO A 1 83 ? -4.673 2.858 2.345 1.00 98.00 83 PRO A N 1
ATOM 679 C CA . PRO A 1 83 ? -5.097 2.092 3.503 1.00 98.00 83 PRO A CA 1
ATOM 680 C C . PRO A 1 83 ? -6.485 1.492 3.233 1.00 98.00 83 PRO A C 1
ATOM 682 O O . PRO A 1 83 ? -7.352 2.133 2.639 1.00 98.00 83 PRO A O 1
ATOM 685 N N . LEU A 1 84 ? -6.700 0.254 3.660 1.00 97.62 84 LEU A N 1
ATOM 686 C CA . LEU A 1 84 ? -8.000 -0.405 3.587 1.00 97.62 84 LEU A CA 1
ATOM 687 C C . LEU A 1 84 ? -8.156 -1.342 4.781 1.00 97.62 84 LEU A C 1
ATOM 689 O O . LEU A 1 84 ? -7.198 -2.021 5.157 1.00 97.62 84 LEU A O 1
ATOM 693 N N . TRP A 1 85 ? -9.344 -1.391 5.382 1.00 98.06 85 TRP A N 1
ATOM 694 C CA . TRP A 1 85 ? -9.610 -2.334 6.466 1.00 98.06 85 TRP A CA 1
ATOM 695 C C . TRP A 1 85 ? -9.385 -3.770 5.998 1.00 98.06 85 TRP A C 1
ATOM 697 O O . TRP A 1 85 ? -9.687 -4.110 4.855 1.00 98.06 85 TRP A O 1
ATOM 707 N N . GLU A 1 86 ? -8.855 -4.627 6.872 1.00 95.25 86 GLU A N 1
ATOM 708 C CA . GLU A 1 86 ? -8.530 -6.015 6.533 1.00 95.25 86 GLU A CA 1
ATOM 709 C C . GLU A 1 86 ? -9.734 -6.745 5.918 1.00 95.25 86 GLU A C 1
ATOM 711 O O . GLU A 1 86 ? -9.598 -7.385 4.875 1.00 95.25 86 GLU A O 1
ATOM 716 N N . GLN A 1 87 ? -10.919 -6.588 6.513 1.00 95.06 87 GLN A N 1
ATOM 717 C CA . GLN A 1 87 ? -12.161 -7.206 6.039 1.00 95.06 87 GLN A CA 1
ATOM 718 C C . GLN A 1 87 ? -12.561 -6.718 4.639 1.00 95.06 87 GLN A C 1
ATOM 720 O O . GLN A 1 87 ? -12.927 -7.524 3.776 1.00 95.06 87 GLN A O 1
ATOM 725 N N . ASP A 1 88 ? -12.431 -5.415 4.390 1.00 95.31 88 ASP A N 1
ATOM 726 C CA . ASP A 1 88 ? -12.743 -4.809 3.095 1.00 95.31 88 ASP A CA 1
ATOM 727 C C . ASP A 1 88 ? -11.736 -5.249 2.032 1.00 95.31 88 ASP A C 1
ATOM 729 O O . ASP A 1 88 ? -12.113 -5.579 0.909 1.00 95.31 88 ASP A O 1
ATOM 733 N N . ASN A 1 89 ? -10.454 -5.323 2.393 1.00 92.62 89 ASN A N 1
ATOM 734 C CA . ASN A 1 89 ? -9.391 -5.778 1.506 1.00 92.62 89 ASN A CA 1
ATOM 735 C C . ASN A 1 89 ? -9.582 -7.246 1.094 1.00 92.62 89 ASN A C 1
ATOM 737 O O . ASN A 1 89 ? -9.459 -7.584 -0.084 1.00 92.62 89 ASN A O 1
ATOM 741 N N . ILE A 1 90 ? -9.954 -8.113 2.043 1.00 90.56 90 ILE A N 1
ATOM 742 C CA . ILE A 1 90 ? -10.292 -9.517 1.765 1.00 90.56 90 ILE A CA 1
ATOM 743 C C . ILE A 1 90 ? -11.500 -9.598 0.822 1.00 90.56 90 ILE A C 1
ATOM 745 O O . ILE A 1 90 ? -11.470 -10.330 -0.168 1.00 90.56 90 ILE A O 1
ATOM 749 N N . SER A 1 91 ? -12.543 -8.811 1.092 1.00 92.44 91 SER A N 1
ATOM 750 C CA . SER A 1 91 ? -13.781 -8.797 0.301 1.00 92.44 91 SER A CA 1
ATOM 751 C C . SER A 1 91 ? -13.588 -8.230 -1.113 1.00 92.44 91 SER A C 1
ATOM 753 O O . SER A 1 91 ? -14.231 -8.682 -2.070 1.00 92.44 91 SER A O 1
ATOM 755 N N . LYS A 1 92 ? -12.687 -7.252 -1.264 1.00 90.25 92 LYS A N 1
ATOM 756 C CA . LYS A 1 92 ? -12.312 -6.637 -2.544 1.00 90.25 92 LYS A CA 1
ATOM 757 C C . LYS A 1 92 ? -11.637 -7.643 -3.475 1.00 90.25 92 LYS A C 1
ATOM 759 O O . LYS A 1 9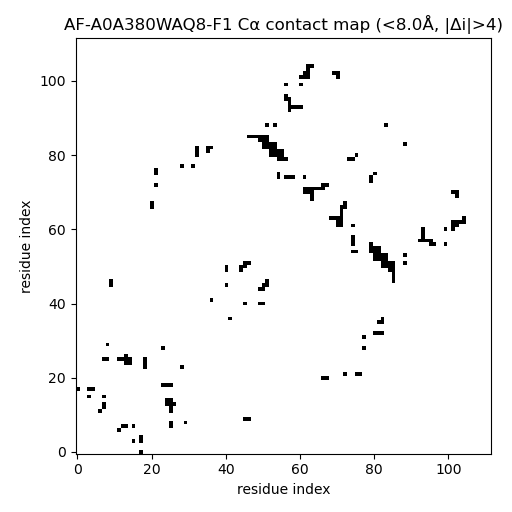2 ? -11.965 -7.670 -4.664 1.00 90.25 92 LYS A O 1
ATOM 764 N N . ASN A 1 93 ? -10.744 -8.487 -2.949 1.00 89.19 93 ASN A N 1
ATOM 765 C CA . ASN A 1 93 ? -9.961 -9.446 -3.735 1.00 89.19 93 ASN A CA 1
ATOM 766 C C . ASN A 1 93 ? -9.258 -8.727 -4.920 1.00 89.19 93 ASN A C 1
ATOM 768 O O . ASN A 1 93 ? -8.746 -7.620 -4.762 1.00 89.19 93 ASN A O 1
ATOM 772 N N . ALA A 1 94 ? -9.241 -9.313 -6.116 1.00 89.88 94 ALA A N 1
ATOM 773 C CA . ALA A 1 94 ? -8.637 -8.755 -7.322 1.00 89.88 94 ALA A CA 1
ATOM 774 C C . ALA A 1 94 ? -9.631 -7.989 -8.219 1.00 89.88 94 ALA A C 1
ATOM 776 O O . ALA A 1 94 ? -9.430 -7.892 -9.430 1.00 89.88 94 ALA A O 1
ATOM 777 N N . LYS A 1 95 ? -10.723 -7.456 -7.659 1.00 89.75 95 LYS A N 1
ATOM 778 C CA . LYS A 1 95 ? -11.738 -6.751 -8.453 1.00 89.75 95 LYS A CA 1
ATOM 7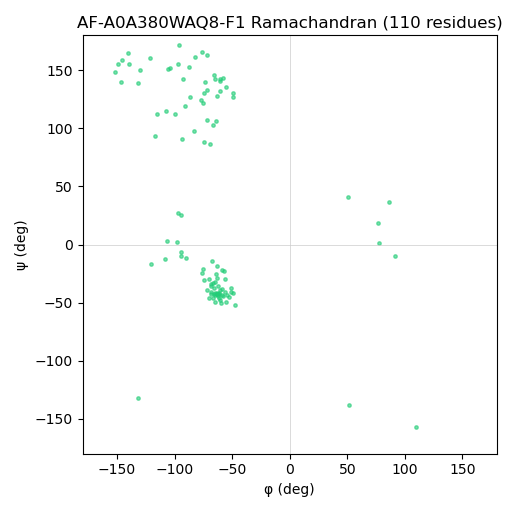79 C C . LYS A 1 95 ? -11.223 -5.393 -8.934 1.00 89.75 95 LYS A C 1
ATOM 781 O O . LYS A 1 95 ? -10.693 -4.599 -8.157 1.00 89.75 95 LYS A O 1
ATOM 786 N N . LEU A 1 96 ? -11.437 -5.114 -10.219 1.00 89.44 96 LEU A N 1
ATOM 787 C CA . LEU A 1 96 ? -11.175 -3.814 -10.827 1.00 89.44 96 LEU A CA 1
ATOM 788 C C . LEU A 1 96 ? -12.383 -2.893 -10.657 1.00 89.44 96 LEU A C 1
ATOM 790 O O . LEU A 1 96 ? -13.492 -3.237 -11.054 1.00 89.44 96 LEU A O 1
ATOM 794 N N . ALA A 1 97 ? -12.157 -1.697 -10.113 1.00 86.38 97 ALA A N 1
ATOM 795 C CA . ALA A 1 97 ? -13.192 -0.666 -10.033 1.00 86.38 97 ALA A CA 1
ATOM 796 C C . ALA A 1 97 ? -13.441 0.032 -11.384 1.00 86.38 97 ALA A C 1
ATOM 798 O O . ALA A 1 97 ? -14.507 0.600 -11.606 1.00 86.38 97 ALA A O 1
ATOM 799 N N . LYS A 1 98 ? -12.438 0.031 -12.270 1.00 87.38 98 LYS A N 1
ATOM 800 C CA . LYS A 1 98 ? -12.464 0.647 -13.603 1.00 87.38 98 LYS A CA 1
ATOM 801 C C . LYS A 1 98 ? -11.639 -0.196 -14.569 1.00 87.38 98 LYS A C 1
ATOM 803 O O . LYS A 1 98 ? -10.762 -0.942 -14.133 1.00 87.38 98 LYS A O 1
ATOM 808 N N . GLN A 1 99 ? -11.896 -0.048 -15.868 1.00 89.44 99 GLN A N 1
ATOM 809 C CA . GLN A 1 99 ? -11.073 -0.668 -16.902 1.00 89.44 99 GLN A CA 1
ATOM 810 C C . GLN A 1 99 ? -9.604 -0.263 -16.724 1.00 89.44 99 GLN A C 1
ATOM 812 O O . GLN A 1 99 ? -9.294 0.903 -16.474 1.00 89.44 99 GLN A O 1
ATOM 817 N N . PHE A 1 100 ? -8.710 -1.240 -16.847 1.00 91.62 100 PHE A N 1
ATOM 818 C CA . PHE A 1 100 ? -7.274 -1.057 -16.713 1.00 91.62 100 PHE A CA 1
ATOM 819 C C . PHE A 1 100 ? -6.560 -1.725 -17.885 1.00 91.62 100 PHE A C 1
ATOM 821 O O . PHE A 1 100 ? -6.927 -2.829 -18.282 1.00 91.62 100 PHE A O 1
ATOM 828 N N . GLN A 1 101 ? -5.540 -1.052 -18.417 1.00 92.12 101 GLN A N 1
ATOM 829 C CA . GLN A 1 101 ? -4.670 -1.584 -19.458 1.00 92.12 101 GLN A CA 1
ATOM 830 C C . GLN A 1 101 ? -3.239 -1.717 -18.903 1.00 92.12 101 GLN A C 1
ATOM 832 O O . GLN A 1 101 ? -2.610 -0.691 -18.589 1.00 92.12 101 GLN A O 1
ATOM 837 N N . PRO A 1 102 ? -2.730 -2.953 -18.742 1.00 89.88 102 PRO A N 1
ATOM 838 C CA . PRO A 1 102 ? -1.327 -3.184 -18.422 1.00 89.88 102 PRO A CA 1
ATOM 839 C C . PRO A 1 102 ? -0.430 -2.889 -19.625 1.00 89.88 102 PRO A C 1
ATOM 841 O O . PRO A 1 102 ? -0.891 -2.840 -20.770 1.00 89.88 102 PRO A O 1
ATOM 844 N N . THR A 1 103 ? 0.864 -2.719 -19.367 1.00 89.19 103 THR A N 1
ATOM 845 C CA . THR A 1 103 ? 1.859 -2.684 -20.441 1.00 89.19 103 THR A CA 1
ATOM 846 C C . THR A 1 103 ? 1.955 -4.044 -21.128 1.00 89.19 103 THR A C 1
ATOM 848 O O . THR A 1 103 ? 1.801 -5.097 -20.499 1.00 89.19 103 THR A O 1
ATOM 851 N N . LEU A 1 104 ? 2.212 -4.031 -22.435 1.00 84.62 104 LEU A N 1
ATOM 852 C CA . LEU A 1 104 ? 2.382 -5.255 -23.212 1.00 84.62 104 LEU A CA 1
ATOM 853 C C . LEU A 1 104 ? 3.614 -6.029 -22.710 1.00 84.62 104 LEU A C 1
ATOM 855 O O . LEU A 1 104 ? 4.700 -5.457 -22.631 1.00 84.62 104 LEU A O 1
ATOM 859 N N . ALA A 1 105 ? 3.461 -7.323 -22.399 1.00 73.44 105 ALA A N 1
ATOM 860 C CA . ALA A 1 105 ? 4.608 -8.205 -22.150 1.00 73.44 105 ALA A CA 1
ATOM 861 C C . ALA A 1 105 ? 5.251 -8.510 -23.496 1.00 73.44 105 ALA A C 1
ATOM 863 O O . ALA A 1 105 ? 4.880 -9.470 -24.168 1.00 73.44 105 ALA A O 1
ATOM 864 N N . LEU A 1 106 ? 6.182 -7.662 -23.913 1.00 66.88 106 LEU A N 1
ATOM 865 C CA . LEU A 1 106 ? 7.089 -7.991 -24.998 1.00 66.88 106 LEU A CA 1
ATOM 866 C C . LEU A 1 106 ? 8.354 -8.571 -24.378 1.00 66.88 106 LEU A C 1
ATOM 868 O O . LEU A 1 106 ? 9.278 -7.842 -24.029 1.00 66.88 106 LEU A O 1
ATOM 872 N N . GLU A 1 107 ? 8.387 -9.890 -24.221 1.00 63.44 107 GLU A N 1
ATOM 873 C CA . GLU A 1 107 ? 9.645 -10.593 -23.995 1.00 63.44 107 GLU A CA 1
ATOM 874 C C . GLU A 1 107 ? 10.287 -10.831 -25.362 1.00 63.44 107 GLU A C 1
ATOM 876 O O . GLU A 1 107 ? 9.914 -11.745 -26.098 1.00 63.44 107 GLU A O 1
ATOM 881 N N . PHE A 1 108 ? 11.227 -9.967 -25.744 1.00 60.75 108 PHE A N 1
ATOM 882 C CA . PHE A 1 108 ? 12.074 -10.252 -26.894 1.00 60.75 108 PHE A CA 1
ATOM 883 C C . PHE A 1 108 ? 13.041 -11.359 -26.486 1.00 60.75 108 PHE A C 1
ATOM 885 O O . PHE A 1 108 ? 13.955 -11.134 -25.695 1.00 60.75 108 PHE A O 1
ATOM 892 N N . GLN A 1 109 ? 12.825 -12.568 -27.005 1.00 52.00 109 GLN A N 1
ATOM 893 C CA . GLN A 1 109 ? 13.825 -13.621 -26.914 1.00 52.00 109 GLN A CA 1
ATOM 894 C C . GLN A 1 109 ? 15.044 -13.157 -27.708 1.00 52.00 109 GLN A C 1
ATOM 896 O O . GLN A 1 109 ? 15.016 -13.114 -28.937 1.00 52.00 109 GLN A O 1
ATOM 901 N N . THR A 1 110 ? 16.112 -12.779 -27.014 1.00 49.97 110 THR A N 1
ATOM 902 C CA . THR A 1 110 ? 17.424 -12.616 -27.631 1.00 49.97 110 THR A CA 1
ATOM 903 C C . THR A 1 110 ? 17.912 -14.013 -28.005 1.00 49.97 110 THR A C 1
ATOM 905 O O . THR A 1 110 ? 18.567 -14.691 -27.219 1.00 49.97 110 THR A O 1
ATOM 908 N N . THR A 1 111 ? 17.536 -14.489 -29.190 1.00 53.03 111 THR A N 1
ATOM 909 C CA . THR A 1 111 ? 18.240 -15.597 -29.837 1.00 53.03 111 THR A CA 1
ATOM 910 C C . THR A 1 111 ? 19.632 -15.091 -30.194 1.00 53.03 111 THR A C 1
ATOM 912 O O . THR A 1 111 ? 19.774 -14.298 -31.128 1.00 53.03 111 THR A O 1
ATOM 915 N N . VAL A 1 112 ? 20.625 -15.491 -29.400 1.00 58.81 112 VAL A N 1
ATOM 916 C CA . VAL A 1 112 ? 22.041 -15.509 -29.792 1.00 58.81 112 VAL A CA 1
ATOM 917 C C . VAL A 1 112 ? 22.388 -16.865 -30.378 1.00 58.81 112 VAL A C 1
ATOM 919 O O . VAL A 1 112 ? 21.850 -17.874 -29.867 1.00 58.81 112 VAL A O 1
#

Mean predicted aligned error: 5.09 Å

pLDDT: mean 90.45, std 10.25, range [49.97, 98.38]

Organism: Afipia felis (NCBI:txid1035)